Protein AF-A0A9P3ZBL4-F1 (afdb_monomer_lite)

Organism: Citrobacter freundii (NCBI:txid546)

Foldseek 3Di:
DDDPPPPPPPPDDPVLLVVLLVVLVVLQVCLVVDDDPVSVVLVVCCVVPNDVVSSNVSSVVVVVVVVCCVVVVPPPPPPPDD

pLDDT: mean 81.45, std 16.5, range [39.81, 96.62]

Sequence (82 aa):
PGSPYHDTNLAGDSYLRTLLVQGARSVLIGAGKRTDSFSRWVCMLVERRGYWRAVVAIAAKNARLCWASLHYGDDFRLYSVN

Structure (mmCIF, N/CA/C/O backbone):
data_AF-A0A9P3ZBL4-F1
#
_entry.id   AF-A0A9P3ZBL4-F1
#
loop_
_atom_site.group_PDB
_atom_site.id
_atom_site.type_symbol
_atom_site.label_atom_id
_atom_site.label_alt_id
_atom_site.label_comp_id
_atom_site.label_asym_id
_atom_site.label_entity_id
_atom_site.label_seq_id
_atom_site.pdbx_PDB_ins_code
_atom_site.Cartn_x
_atom_site.Cartn_y
_atom_site.Cartn_z
_atom_site.occupancy
_atom_site.B_iso_or_equiv
_atom_site.auth_seq_id
_atom_site.auth_comp_id
_atom_site.auth_asym_id
_atom_site.auth_atom_id
_atom_site.pdbx_PDB_model_num
ATOM 1 N N . PRO A 1 1 ? 36.934 2.839 -27.130 1.00 39.81 1 PRO A N 1
ATOM 2 C CA . PRO A 1 1 ? 36.956 2.871 -25.647 1.00 39.81 1 PRO A CA 1
ATOM 3 C C . PRO A 1 1 ? 35.557 3.223 -25.111 1.00 39.81 1 PRO A C 1
ATOM 5 O O . PRO A 1 1 ? 35.108 4.351 -25.280 1.00 39.81 1 PRO A O 1
ATOM 8 N N . GLY A 1 2 ? 34.828 2.222 -24.605 1.00 49.03 2 GLY A N 1
ATOM 9 C CA . GLY A 1 2 ? 33.436 2.360 -24.159 1.00 49.03 2 GLY A CA 1
ATOM 10 C C . GLY A 1 2 ? 33.309 3.090 -22.818 1.00 49.03 2 GLY A C 1
ATOM 11 O O . GLY A 1 2 ? 34.182 2.976 -21.963 1.00 49.03 2 GLY A O 1
ATOM 12 N N . SER A 1 3 ? 32.231 3.861 -22.667 1.00 52.06 3 SER A N 1
ATOM 13 C CA . SER A 1 3 ? 31.887 4.615 -21.455 1.00 52.06 3 SER A CA 1
ATOM 14 C C . SER A 1 3 ? 31.622 3.677 -20.259 1.00 52.06 3 SER A C 1
ATOM 16 O O . SER A 1 3 ? 30.876 2.712 -20.425 1.00 52.06 3 SER A O 1
ATOM 18 N N . PRO A 1 4 ? 32.159 3.956 -19.054 1.00 61.31 4 PRO A N 1
ATOM 19 C CA . PRO A 1 4 ? 32.088 3.064 -17.889 1.00 61.31 4 PRO A CA 1
ATOM 20 C C . PRO A 1 4 ? 30.735 3.074 -17.147 1.00 61.31 4 PRO A C 1
ATOM 22 O O . PRO A 1 4 ? 30.639 2.528 -16.055 1.00 61.31 4 PRO A O 1
ATOM 25 N N . TYR A 1 5 ? 29.690 3.695 -17.707 1.00 56.62 5 TYR A N 1
ATOM 26 C CA . TYR A 1 5 ? 28.390 3.879 -17.039 1.00 56.62 5 TYR A CA 1
ATOM 27 C C . TYR A 1 5 ? 27.236 3.054 -17.626 1.00 56.62 5 TYR A C 1
ATOM 29 O O . TYR A 1 5 ? 26.083 3.286 -17.275 1.00 56.62 5 TYR A O 1
ATOM 37 N N . HIS A 1 6 ? 27.514 2.091 -18.505 1.00 53.81 6 HIS A N 1
ATOM 38 C CA . HIS A 1 6 ? 26.474 1.280 -19.147 1.00 53.81 6 HIS A CA 1
ATOM 39 C C . HIS A 1 6 ? 26.289 -0.110 -18.529 1.00 53.81 6 HIS A C 1
ATOM 41 O O . HIS A 1 6 ? 25.959 -1.063 -19.225 1.00 53.81 6 HIS A O 1
ATOM 47 N N . ASP A 1 7 ? 26.375 -0.203 -17.206 1.00 54.28 7 ASP A N 1
ATOM 48 C CA . ASP A 1 7 ? 25.746 -1.306 -16.482 1.00 54.28 7 ASP A CA 1
ATOM 49 C C . ASP A 1 7 ? 24.302 -0.890 -16.179 1.00 54.28 7 ASP A C 1
ATOM 51 O O . ASP A 1 7 ? 23.932 -0.554 -15.053 1.00 54.28 7 ASP A O 1
ATOM 55 N N . THR A 1 8 ? 23.458 -0.846 -17.216 1.00 55.66 8 THR A N 1
ATOM 56 C CA . THR A 1 8 ? 22.007 -0.781 -17.018 1.00 55.66 8 THR A CA 1
ATOM 57 C C . THR A 1 8 ? 21.609 -2.073 -16.323 1.00 55.66 8 THR A C 1
ATOM 59 O O . THR A 1 8 ? 21.441 -3.104 -16.972 1.00 55.66 8 THR A O 1
ATOM 62 N N . ASN A 1 9 ? 21.549 -2.022 -14.992 1.00 54.44 9 ASN A N 1
ATOM 63 C CA . ASN A 1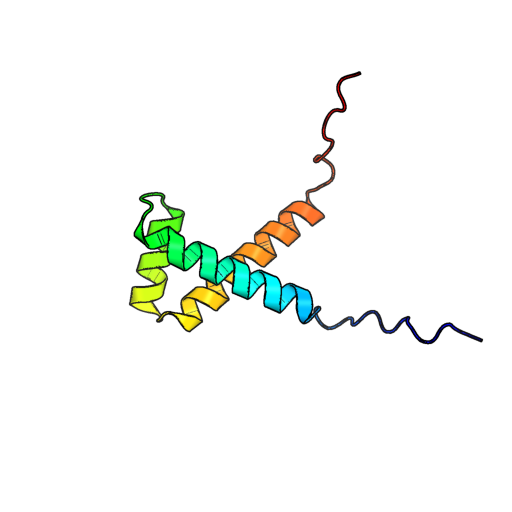 9 ? 21.222 -3.136 -14.115 1.00 54.44 9 ASN A CA 1
ATOM 64 C C . ASN A 1 9 ? 19.933 -3.815 -14.597 1.00 54.44 9 ASN A C 1
ATOM 66 O O . ASN A 1 9 ? 18.820 -3.390 -14.291 1.00 54.44 9 ASN A O 1
ATOM 70 N N . LEU A 1 10 ? 20.104 -4.916 -15.327 1.00 54.75 10 LEU A N 1
ATOM 71 C CA . LEU A 1 10 ? 19.044 -5.766 -15.872 1.00 54.75 10 LEU A CA 1
ATOM 72 C C . LEU A 1 10 ? 18.252 -6.484 -14.753 1.00 54.75 10 LEU A C 1
ATOM 74 O O . LEU A 1 10 ? 17.274 -7.179 -15.012 1.00 54.75 10 LEU A O 1
ATOM 78 N N . ALA A 1 11 ? 18.664 -6.291 -13.495 1.00 54.31 11 ALA A N 1
ATOM 79 C CA . ALA A 1 11 ? 18.129 -6.899 -12.286 1.00 54.31 11 ALA A CA 1
ATOM 80 C C . ALA A 1 11 ? 17.405 -5.881 -11.379 1.00 54.31 11 ALA A C 1
ATOM 82 O O . ALA A 1 11 ? 17.706 -5.766 -10.196 1.00 54.31 11 ALA A O 1
ATOM 83 N N . GLY A 1 12 ? 16.429 -5.143 -11.914 1.00 58.97 12 GLY A N 1
ATOM 84 C CA . GLY A 1 12 ? 15.398 -4.471 -11.110 1.00 58.97 12 GLY A CA 1
ATOM 85 C C . GLY A 1 12 ? 15.910 -3.429 -10.108 1.00 58.97 12 GLY A C 1
ATOM 86 O O . GLY A 1 12 ? 16.072 -3.716 -8.917 1.00 58.97 12 GLY A O 1
ATOM 87 N N . ASP A 1 13 ? 16.063 -2.207 -10.613 1.00 79.38 13 ASP A N 1
ATOM 88 C CA . ASP A 1 13 ? 16.395 -0.969 -9.906 1.00 79.38 13 ASP A CA 1
ATOM 89 C C . ASP A 1 13 ? 15.970 -0.943 -8.414 1.00 79.38 13 ASP A C 1
ATOM 91 O O . ASP A 1 13 ? 14.785 -0.964 -8.047 1.00 79.38 13 ASP A O 1
ATOM 95 N N . SER A 1 14 ? 16.972 -0.917 -7.530 1.00 82.81 14 SER A N 1
ATOM 96 C CA . SER A 1 14 ? 16.808 -0.846 -6.075 1.00 82.81 14 SER A CA 1
ATOM 97 C C . SER A 1 14 ? 16.142 0.455 -5.621 1.00 82.81 14 SER A C 1
ATOM 99 O O . SER A 1 14 ? 15.402 0.450 -4.629 1.00 82.81 14 SER A O 1
ATOM 101 N N . TYR A 1 15 ? 16.336 1.544 -6.364 1.00 88.00 15 TYR A N 1
ATOM 102 C CA . TYR A 1 15 ? 15.712 2.830 -6.105 1.00 88.00 15 TYR A CA 1
ATOM 103 C C . TYR A 1 15 ? 14.207 2.768 -6.374 1.00 88.00 15 TYR A C 1
ATOM 105 O O . TYR A 1 15 ? 13.415 3.100 -5.489 1.00 88.00 15 TYR A O 1
ATOM 113 N N . LEU A 1 16 ? 13.788 2.215 -7.520 1.00 87.00 16 LEU A N 1
ATOM 114 C CA . LEU A 1 16 ? 12.364 2.006 -7.822 1.00 87.00 16 LEU A CA 1
ATOM 115 C C . LEU A 1 16 ? 11.675 1.124 -6.778 1.00 87.00 16 LEU A C 1
ATOM 117 O O . LEU A 1 16 ? 10.582 1.451 -6.311 1.00 87.00 16 LEU A O 1
ATOM 121 N N . ARG A 1 17 ? 12.317 0.032 -6.345 1.00 88.50 17 ARG A N 1
ATOM 122 C CA . ARG A 1 17 ? 11.779 -0.818 -5.268 1.00 88.50 17 ARG A CA 1
ATOM 123 C C . ARG A 1 17 ? 11.572 -0.026 -3.976 1.00 88.50 17 ARG A C 1
ATOM 125 O O . ARG A 1 17 ? 10.539 -0.177 -3.325 1.00 88.50 17 ARG A O 1
ATOM 132 N N . THR A 1 18 ? 12.528 0.829 -3.625 1.00 92.12 18 THR A N 1
ATOM 133 C CA . THR A 1 18 ? 12.450 1.684 -2.435 1.00 92.12 18 THR A CA 1
ATOM 134 C C . THR A 1 18 ? 11.280 2.662 -2.532 1.00 92.12 18 THR A C 1
ATOM 136 O O . THR A 1 18 ? 10.476 2.747 -1.602 1.00 92.12 18 THR A O 1
ATOM 139 N N . LEU A 1 19 ? 11.120 3.334 -3.676 1.00 93.25 19 LEU A N 1
ATOM 140 C CA . LEU A 1 19 ? 10.002 4.248 -3.918 1.00 93.25 19 LEU A CA 1
ATOM 141 C C . LEU A 1 19 ? 8.645 3.542 -3.823 1.00 93.25 19 LEU A C 1
ATOM 143 O O . LEU A 1 19 ? 7.728 4.048 -3.176 1.00 93.25 19 LEU A O 1
ATOM 147 N N . LEU A 1 20 ? 8.518 2.347 -4.404 1.00 93.62 20 LEU A N 1
ATOM 148 C CA . LEU A 1 20 ? 7.279 1.566 -4.363 1.00 93.62 20 LEU A CA 1
ATOM 149 C C . LEU A 1 20 ? 6.896 1.157 -2.936 1.00 93.62 20 LEU A C 1
ATOM 151 O O . LEU A 1 20 ? 5.721 1.229 -2.567 1.00 93.62 20 LEU A O 1
ATOM 155 N N . VAL A 1 21 ? 7.876 0.762 -2.120 1.00 93.75 21 VAL A N 1
ATOM 156 C CA . VAL A 1 21 ? 7.669 0.429 -0.702 1.00 93.75 21 VAL A CA 1
ATOM 157 C C . VAL A 1 2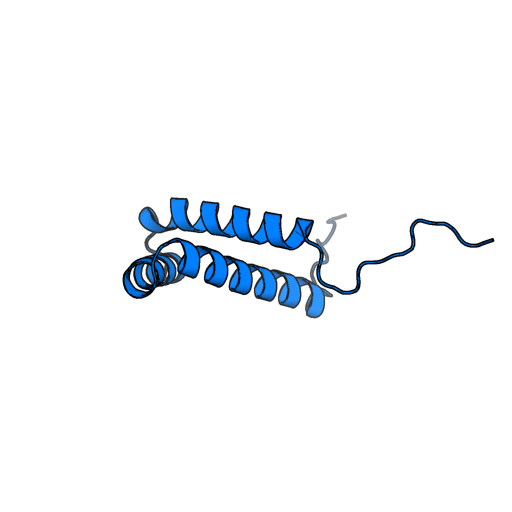1 ? 7.288 1.669 0.107 1.00 93.75 21 VAL A C 1
ATOM 159 O O . VAL A 1 21 ? 6.382 1.603 0.940 1.00 93.75 21 VAL A O 1
ATOM 162 N N . GLN A 1 22 ? 7.926 2.810 -0.150 1.00 94.50 22 GLN A N 1
ATOM 163 C CA . GLN A 1 22 ? 7.590 4.059 0.527 1.00 94.50 22 GLN A CA 1
ATOM 164 C C . GLN A 1 22 ? 6.173 4.530 0.167 1.00 94.50 22 GLN A C 1
ATOM 166 O O . GLN A 1 22 ? 5.391 4.864 1.056 1.00 94.50 22 GLN A O 1
ATOM 171 N N . GLY A 1 23 ? 5.793 4.461 -1.112 1.00 93.62 23 GLY A N 1
ATOM 172 C CA . GLY A 1 23 ? 4.427 4.747 -1.556 1.00 93.62 23 GLY A CA 1
ATOM 173 C C . GLY A 1 23 ? 3.397 3.802 -0.930 1.00 93.62 23 GLY A C 1
ATOM 174 O O . GLY A 1 23 ? 2.333 4.239 -0.494 1.00 93.62 23 GLY A O 1
ATOM 175 N N . ALA A 1 24 ? 3.729 2.515 -0.799 1.00 94.81 24 ALA A N 1
ATOM 176 C CA . ALA A 1 24 ? 2.871 1.534 -0.137 1.00 94.81 24 ALA A CA 1
ATOM 177 C C . ALA A 1 24 ? 2.620 1.853 1.346 1.00 94.81 24 ALA A C 1
ATOM 179 O O . ALA A 1 24 ? 1.501 1.686 1.834 1.00 94.81 24 ALA A O 1
ATOM 180 N N . ARG A 1 25 ? 3.633 2.353 2.062 1.00 94.25 25 ARG A N 1
ATOM 181 C CA . ARG A 1 25 ? 3.484 2.809 3.452 1.00 94.25 25 ARG A CA 1
ATOM 182 C C . ARG A 1 25 ? 2.556 4.014 3.560 1.00 94.25 25 ARG A C 1
ATOM 184 O O . ARG A 1 25 ? 1.681 4.010 4.421 1.00 94.25 25 ARG A O 1
ATOM 191 N N . SER A 1 26 ? 2.693 4.997 2.671 1.00 93.25 26 SER A N 1
ATOM 192 C CA . SER A 1 26 ? 1.796 6.160 2.640 1.00 93.25 26 SER A CA 1
ATOM 193 C C . SER A 1 26 ? 0.340 5.758 2.379 1.00 93.25 26 SER A C 1
ATOM 195 O O . SER A 1 26 ? -0.561 6.252 3.055 1.00 93.25 26 SER A O 1
ATOM 197 N N . VAL A 1 27 ? 0.104 4.805 1.466 1.00 91.12 27 VAL A N 1
ATOM 198 C CA . VAL A 1 27 ? -1.230 4.221 1.233 1.00 91.12 27 VAL A CA 1
ATOM 199 C C . VAL A 1 27 ? -1.779 3.583 2.507 1.00 91.12 27 VAL A C 1
ATOM 201 O O . VAL A 1 27 ? -2.920 3.844 2.871 1.00 91.12 27 VAL A O 1
ATOM 204 N N . LEU A 1 28 ? -0.974 2.782 3.208 1.00 91.06 28 LEU A N 1
ATOM 205 C CA . LEU A 1 28 ? -1.376 2.124 4.455 1.00 91.06 28 LEU A CA 1
ATOM 206 C C . LEU A 1 28 ? -1.763 3.109 5.559 1.00 91.06 28 LEU A C 1
ATOM 208 O O . LEU A 1 28 ? -2.777 2.913 6.222 1.00 91.06 28 LEU A O 1
ATOM 212 N N . ILE A 1 29 ? -0.985 4.179 5.729 1.00 90.94 29 ILE A N 1
ATOM 213 C CA . ILE A 1 29 ? -1.272 5.239 6.706 1.00 90.94 29 ILE A CA 1
ATOM 214 C C . ILE A 1 29 ? -2.602 5.935 6.375 1.00 90.94 29 ILE A C 1
ATOM 216 O O . ILE A 1 29 ? -3.373 6.268 7.275 1.00 90.94 29 ILE A O 1
ATOM 220 N N . GLY A 1 30 ? -2.890 6.141 5.086 1.00 87.75 30 GLY A N 1
ATOM 221 C CA . GLY A 1 30 ? -4.140 6.744 4.626 1.00 87.75 30 GLY A CA 1
ATOM 222 C C . GLY A 1 30 ? -5.346 5.799 4.648 1.00 87.75 30 GLY A C 1
ATOM 223 O O . GLY A 1 30 ? -6.468 6.264 4.840 1.00 87.75 30 GLY A O 1
ATOM 224 N N . ALA A 1 31 ? -5.137 4.491 4.478 1.00 86.62 31 ALA A N 1
ATOM 225 C CA . ALA A 1 31 ? -6.203 3.503 4.297 1.00 86.62 31 ALA A CA 1
ATOM 226 C C . ALA A 1 31 ? -7.148 3.411 5.502 1.00 86.62 31 ALA A C 1
ATOM 228 O O . ALA A 1 31 ? -8.355 3.292 5.321 1.00 86.62 31 ALA A O 1
ATOM 229 N N . GLY A 1 32 ? -6.637 3.558 6.729 1.00 80.19 32 GLY A N 1
ATOM 230 C CA . GLY A 1 32 ? -7.477 3.536 7.934 1.00 80.19 32 GLY A CA 1
ATOM 231 C C . GLY A 1 32 ? -8.493 4.684 8.018 1.00 80.19 32 GLY A C 1
ATOM 232 O O . GLY A 1 32 ? -9.453 4.597 8.775 1.00 80.19 32 GLY A O 1
ATOM 233 N N . LYS A 1 33 ? -8.306 5.757 7.238 1.00 85.00 33 LYS A N 1
ATOM 234 C CA . LYS A 1 33 ? -9.179 6.942 7.221 1.00 85.00 33 LYS A CA 1
ATOM 235 C C . LYS A 1 33 ? -10.142 6.966 6.033 1.00 85.00 33 LYS A C 1
ATOM 237 O O . LYS A 1 33 ? -10.929 7.902 5.913 1.00 85.00 33 LYS A O 1
ATOM 242 N N . ARG A 1 34 ? -10.060 5.990 5.126 1.00 85.56 34 ARG A N 1
ATOM 243 C CA . ARG A 1 34 ? -10.816 5.976 3.871 1.00 85.56 34 ARG A CA 1
ATOM 244 C C . ARG A 1 34 ? -11.711 4.748 3.799 1.00 85.56 34 ARG A C 1
ATOM 246 O O . ARG A 1 34 ? -11.326 3.649 4.181 1.00 85.56 34 ARG A O 1
ATOM 253 N N . THR A 1 35 ? -12.908 4.930 3.255 1.00 84.12 35 THR A N 1
ATOM 254 C CA . THR A 1 35 ? -13.917 3.871 3.113 1.00 84.12 35 THR A CA 1
ATOM 255 C C . THR A 1 35 ? -14.003 3.324 1.689 1.00 84.12 35 THR A C 1
ATOM 257 O O . THR A 1 35 ? -14.967 2.645 1.347 1.00 84.12 35 THR A O 1
ATOM 260 N N . ASP A 1 36 ? -13.018 3.589 0.832 1.00 89.88 36 ASP A N 1
ATOM 261 C CA . ASP A 1 36 ? -12.987 3.011 -0.510 1.00 89.88 36 ASP A CA 1
ATOM 262 C C . ASP A 1 36 ? -12.670 1.502 -0.484 1.00 89.88 36 ASP A C 1
ATOM 264 O O . ASP A 1 36 ? -12.139 0.950 0.487 1.00 89.88 36 ASP A O 1
ATOM 268 N N . SER A 1 37 ? -13.050 0.799 -1.555 1.00 88.75 37 SER A N 1
ATOM 269 C CA . SER A 1 37 ? -12.880 -0.658 -1.666 1.00 88.75 37 SER A CA 1
ATOM 270 C C . SER A 1 37 ? -11.414 -1.086 -1.571 1.00 88.75 37 SER A C 1
ATOM 272 O O . SER A 1 37 ? -11.116 -2.151 -1.026 1.00 88.75 37 SER A O 1
ATOM 274 N N . PHE A 1 38 ? -10.495 -0.244 -2.048 1.00 88.44 38 PHE A N 1
ATOM 275 C CA . PHE A 1 38 ? -9.064 -0.493 -1.972 1.00 88.44 38 PHE A CA 1
ATOM 276 C C . PHE A 1 38 ? -8.539 -0.372 -0.538 1.00 88.44 38 PHE A C 1
ATOM 278 O O . PHE A 1 38 ? -7.851 -1.276 -0.070 1.00 88.44 38 PHE A O 1
ATOM 285 N N . SER A 1 39 ? -8.933 0.670 0.187 1.00 89.69 39 SER A N 1
ATOM 286 C CA . SER A 1 39 ? -8.579 0.880 1.591 1.00 89.69 39 SER A CA 1
ATOM 287 C C . SER A 1 39 ? -9.113 -0.241 2.485 1.00 89.69 39 SER A C 1
ATOM 289 O O . SER A 1 39 ? -8.367 -0.778 3.301 1.00 89.69 39 SER A O 1
ATOM 291 N N . ARG A 1 40 ? -10.346 -0.718 2.246 1.00 92.88 40 ARG A N 1
ATOM 292 C CA . ARG A 1 40 ? -10.868 -1.923 2.921 1.00 92.88 40 ARG A CA 1
ATOM 293 C C . ARG A 1 40 ? -10.030 -3.164 2.631 1.00 92.88 40 ARG A C 1
ATOM 295 O O . ARG A 1 40 ? -9.727 -3.928 3.544 1.00 92.88 40 ARG A O 1
ATOM 302 N N . TRP A 1 41 ? -9.640 -3.378 1.373 1.00 93.94 41 TRP A N 1
ATOM 303 C CA . TRP A 1 41 ? -8.768 -4.497 1.008 1.00 93.94 41 TRP A CA 1
ATOM 304 C C . TRP A 1 41 ? -7.407 -4.415 1.707 1.00 93.94 41 TRP A C 1
ATOM 306 O O . TRP A 1 41 ? -6.922 -5.437 2.191 1.00 93.94 41 TRP A O 1
ATOM 316 N N . VAL A 1 42 ? -6.825 -3.215 1.805 1.00 93.50 42 VAL A N 1
ATOM 317 C CA . VAL A 1 42 ? -5.572 -2.969 2.528 1.00 93.50 42 VAL A CA 1
ATOM 318 C C . VAL A 1 42 ? -5.719 -3.304 4.013 1.00 93.50 42 VAL A C 1
ATOM 320 O O . VAL A 1 42 ? -4.905 -4.071 4.525 1.00 93.50 42 VAL A O 1
ATOM 323 N N . CYS A 1 43 ? -6.762 -2.813 4.690 1.00 93.50 43 CYS A N 1
ATOM 324 C CA . CYS A 1 43 ? -6.996 -3.114 6.107 1.00 93.50 43 CYS A CA 1
ATOM 325 C C . CYS A 1 43 ? -7.157 -4.621 6.347 1.00 93.50 43 CYS A C 1
ATOM 327 O O . CYS A 1 43 ? -6.420 -5.198 7.144 1.00 93.50 43 CYS A O 1
ATOM 329 N N . MET A 1 44 ? -8.007 -5.295 5.563 1.00 94.25 44 MET A N 1
ATOM 330 C CA . MET A 1 44 ? -8.174 -6.749 5.665 1.00 94.25 44 MET A CA 1
ATOM 331 C C . MET A 1 44 ? -6.876 -7.518 5.372 1.00 94.25 44 MET A C 1
ATOM 333 O O . MET A 1 44 ? -6.647 -8.613 5.887 1.00 94.25 44 MET A O 1
ATOM 337 N N . LEU A 1 45 ? -6.015 -6.996 4.496 1.00 94.38 45 LEU A N 1
ATOM 338 C CA . LEU A 1 45 ? -4.734 -7.626 4.193 1.00 94.38 45 LEU A CA 1
ATOM 339 C C . LEU A 1 45 ? -3.760 -7.521 5.370 1.00 94.38 45 LEU A C 1
ATOM 341 O O . LEU A 1 45 ? -3.072 -8.502 5.663 1.00 94.38 45 LEU A O 1
ATOM 345 N N . VAL A 1 46 ? -3.726 -6.370 6.045 1.00 95.12 46 VAL A N 1
ATOM 346 C CA . VAL A 1 46 ? -2.946 -6.176 7.276 1.00 95.12 46 VAL A CA 1
ATOM 347 C C . VAL A 1 46 ? -3.434 -7.120 8.363 1.00 95.12 46 VAL A C 1
ATOM 349 O O . VAL A 1 46 ? -2.611 -7.803 8.963 1.00 95.12 46 VAL A O 1
ATOM 352 N N . GLU A 1 47 ? -4.745 -7.230 8.563 1.00 94.88 47 GLU A N 1
ATOM 353 C CA . GLU A 1 47 ? -5.334 -8.133 9.560 1.00 94.88 47 GLU A CA 1
ATOM 354 C C . GLU A 1 47 ? -4.956 -9.599 9.304 1.00 94.88 47 GLU A C 1
ATOM 356 O O . GLU A 1 47 ? -4.561 -10.314 10.220 1.00 94.88 47 GLU A O 1
ATOM 361 N N . ARG A 1 48 ? -5.005 -10.057 8.045 1.00 96.62 48 ARG A N 1
ATOM 362 C CA . ARG A 1 48 ? -4.723 -11.464 7.706 1.00 96.62 48 ARG A CA 1
ATOM 363 C C . ARG A 1 48 ? -3.242 -11.829 7.648 1.00 96.62 48 ARG A C 1
ATOM 365 O O . ARG A 1 48 ? -2.903 -13.004 7.783 1.00 96.62 48 ARG A O 1
ATOM 372 N N . ARG A 1 49 ? -2.363 -10.892 7.278 1.00 95.00 49 ARG A N 1
ATOM 373 C CA . ARG A 1 49 ? -0.959 -11.196 6.927 1.00 95.00 49 ARG A CA 1
ATOM 374 C C . ARG A 1 49 ? 0.065 -10.371 7.702 1.00 95.00 49 ARG A C 1
ATOM 376 O O . ARG A 1 49 ? 1.247 -10.693 7.634 1.00 95.00 49 ARG A O 1
ATOM 383 N N . GLY A 1 50 ? -0.354 -9.343 8.424 1.00 94.69 50 GLY A N 1
ATOM 384 C CA . GLY A 1 50 ? 0.524 -8.421 9.131 1.00 94.69 50 GLY A CA 1
ATOM 385 C C . GLY A 1 50 ? 1.048 -7.281 8.255 1.00 94.69 50 GLY A C 1
ATOM 386 O O . GLY A 1 50 ? 1.069 -7.344 7.022 1.00 94.69 50 GLY A O 1
ATOM 387 N N . TYR A 1 51 ? 1.508 -6.228 8.931 1.00 93.44 51 TYR A N 1
ATOM 388 C CA . TYR A 1 51 ? 1.877 -4.942 8.337 1.00 93.44 51 TYR A CA 1
ATOM 389 C C . TYR A 1 51 ? 2.897 -5.060 7.195 1.00 93.44 51 TYR A C 1
ATOM 391 O O . TYR A 1 51 ? 2.632 -4.629 6.076 1.00 93.44 51 TYR A O 1
ATOM 399 N N . TRP A 1 52 ? 4.046 -5.698 7.429 1.00 94.56 52 TRP A N 1
ATOM 400 C CA . TRP A 1 52 ? 5.127 -5.758 6.436 1.00 94.56 52 TRP A CA 1
ATOM 401 C C . TRP A 1 52 ? 4.762 -6.546 5.179 1.00 94.56 52 TRP A C 1
ATOM 403 O O . TRP A 1 52 ? 5.110 -6.147 4.068 1.00 94.56 52 TRP A O 1
ATOM 413 N N . ARG A 1 53 ? 4.001 -7.634 5.330 1.00 95.31 53 ARG A N 1
ATOM 414 C CA . ARG A 1 53 ? 3.516 -8.425 4.191 1.00 95.31 53 ARG A CA 1
ATOM 415 C C . ARG A 1 53 ? 2.483 -7.642 3.383 1.00 95.31 53 ARG A C 1
ATOM 417 O O . ARG A 1 53 ? 2.486 -7.732 2.157 1.00 95.31 53 ARG A O 1
ATOM 424 N N . ALA A 1 54 ? 1.651 -6.838 4.047 1.00 95.31 54 ALA A N 1
ATOM 425 C CA . ALA A 1 54 ? 0.732 -5.927 3.376 1.00 95.31 54 ALA A CA 1
ATOM 426 C C . ALA A 1 54 ? 1.477 -4.821 2.606 1.00 95.31 54 ALA A C 1
ATOM 428 O O . ALA A 1 54 ? 1.156 -4.591 1.443 1.00 95.31 54 ALA A O 1
ATOM 429 N N . VAL A 1 55 ? 2.513 -4.204 3.193 1.00 95.50 55 VAL A N 1
ATOM 430 C CA . VAL A 1 55 ? 3.355 -3.197 2.513 1.00 95.50 55 VAL A CA 1
ATOM 431 C C . VAL A 1 55 ? 3.924 -3.751 1.205 1.00 95.50 55 VAL A C 1
ATOM 433 O O . VAL A 1 55 ? 3.782 -3.125 0.158 1.00 95.50 55 VAL A O 1
ATOM 436 N N . VAL A 1 56 ? 4.527 -4.944 1.239 1.00 95.25 56 VAL A N 1
ATOM 437 C CA . VAL A 1 56 ? 5.126 -5.561 0.043 1.00 95.25 56 VAL A CA 1
ATOM 438 C C . VAL A 1 56 ? 4.067 -5.880 -1.015 1.00 95.25 56 VAL A C 1
ATOM 440 O O . VAL A 1 56 ? 4.281 -5.631 -2.200 1.00 95.25 56 VAL A O 1
ATOM 443 N N . ALA A 1 57 ? 2.902 -6.382 -0.608 1.00 95.94 57 ALA A N 1
ATOM 444 C CA . ALA A 1 57 ? 1.809 -6.671 -1.532 1.00 95.94 57 ALA A CA 1
ATOM 445 C C . ALA A 1 57 ? 1.253 -5.402 -2.206 1.00 95.94 57 ALA A C 1
ATOM 447 O O . ALA A 1 57 ? 0.951 -5.417 -3.399 1.00 95.94 57 ALA A O 1
ATOM 448 N N . ILE A 1 58 ? 1.149 -4.294 -1.468 1.00 95.06 58 ILE A N 1
ATOM 449 C CA . ILE A 1 58 ? 0.748 -2.997 -2.027 1.00 95.06 58 ILE A CA 1
ATOM 450 C C . ILE A 1 58 ? 1.826 -2.477 -2.979 1.00 95.06 58 ILE A C 1
ATOM 452 O O . ILE A 1 58 ? 1.495 -2.035 -4.074 1.00 95.06 58 ILE A O 1
ATOM 456 N N . ALA A 1 59 ? 3.107 -2.589 -2.619 1.00 95.25 59 ALA A N 1
ATOM 457 C CA . ALA A 1 59 ? 4.212 -2.204 -3.496 1.00 95.25 59 ALA A CA 1
ATOM 458 C C . ALA A 1 59 ? 4.191 -2.995 -4.817 1.00 95.25 59 ALA A C 1
ATOM 460 O O . ALA A 1 59 ? 4.343 -2.409 -5.886 1.00 95.25 59 ALA A O 1
ATOM 461 N N . ALA A 1 60 ? 3.917 -4.303 -4.767 1.00 94.75 60 ALA A N 1
ATOM 462 C CA . ALA A 1 60 ? 3.751 -5.135 -5.959 1.00 94.75 60 ALA A CA 1
ATOM 463 C C . ALA A 1 60 ? 2.546 -4.701 -6.814 1.00 94.75 60 ALA A C 1
ATOM 465 O O . ALA A 1 60 ? 2.631 -4.669 -8.043 1.00 94.75 60 ALA A O 1
ATOM 466 N N . LYS A 1 61 ? 1.431 -4.316 -6.180 1.00 93.19 61 LYS A N 1
ATOM 467 C CA . LYS A 1 61 ? 0.263 -3.769 -6.884 1.00 93.19 61 LYS A CA 1
ATOM 468 C C . LYS A 1 61 ? 0.575 -2.425 -7.550 1.00 93.19 61 LYS A C 1
ATOM 470 O O . LYS A 1 61 ? 0.226 -2.248 -8.713 1.00 93.19 61 LYS A O 1
ATOM 475 N N . ASN A 1 62 ? 1.282 -1.529 -6.862 1.00 92.44 62 ASN A N 1
ATOM 476 C CA . ASN A 1 62 ? 1.747 -0.255 -7.416 1.00 92.44 62 ASN A CA 1
ATOM 477 C C . ASN A 1 62 ? 2.675 -0.481 -8.614 1.00 92.44 62 ASN A C 1
ATOM 479 O O . ASN A 1 62 ? 2.473 0.126 -9.659 1.00 92.44 62 ASN A O 1
ATOM 483 N N . ALA A 1 63 ? 3.625 -1.415 -8.508 1.00 92.06 63 ALA A N 1
ATOM 484 C CA . ALA A 1 63 ? 4.525 -1.764 -9.605 1.00 92.06 63 ALA A CA 1
ATOM 485 C C . ALA A 1 63 ? 3.754 -2.225 -10.847 1.00 92.06 63 ALA A C 1
ATOM 487 O O . ALA A 1 63 ? 4.069 -1.819 -11.962 1.00 92.06 63 ALA A O 1
ATOM 488 N N . ARG A 1 64 ? 2.708 -3.041 -10.659 1.00 91.50 64 ARG A N 1
ATOM 489 C CA . ARG A 1 64 ? 1.873 -3.525 -11.762 1.00 91.50 64 ARG A CA 1
ATOM 490 C C . ARG A 1 64 ? 1.027 -2.418 -12.392 1.00 91.50 64 ARG A C 1
ATOM 492 O O . ARG A 1 64 ? 0.832 -2.451 -13.601 1.00 91.50 64 ARG A O 1
ATOM 499 N N . LEU A 1 65 ? 0.566 -1.441 -11.607 1.00 89.19 65 LEU A N 1
ATOM 500 C CA . LEU A 1 65 ? -0.104 -0.243 -12.126 1.00 89.19 65 LEU A CA 1
ATOM 501 C C . LEU A 1 65 ? 0.860 0.636 -12.928 1.00 89.19 65 LEU A C 1
ATOM 503 O O . LEU A 1 65 ? 0.516 1.035 -14.034 1.00 89.19 65 LEU A O 1
ATOM 507 N N . CYS A 1 66 ? 2.072 0.882 -12.421 1.00 88.94 66 CYS A N 1
ATOM 508 C CA . CYS A 1 66 ? 3.110 1.608 -13.156 1.00 88.94 66 CYS A CA 1
ATOM 509 C C . CYS A 1 66 ? 3.462 0.892 -14.463 1.00 88.94 66 CYS A C 1
ATOM 511 O O . CYS A 1 66 ? 3.491 1.522 -15.513 1.00 88.94 66 CYS A O 1
ATOM 513 N N . TRP A 1 67 ? 3.667 -0.428 -14.418 1.00 89.19 67 TRP A N 1
ATOM 514 C CA . TRP A 1 67 ? 3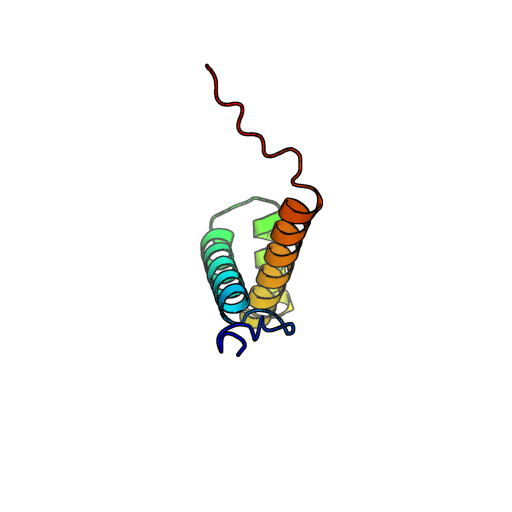.927 -1.226 -15.614 1.00 89.19 67 TRP A CA 1
ATOM 515 C C . TRP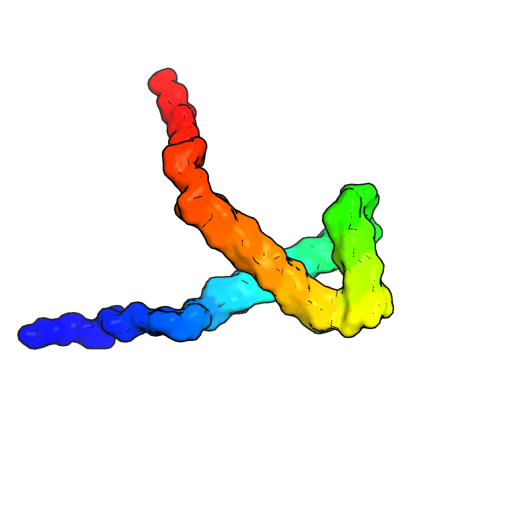 A 1 67 ? 2.774 -1.144 -16.610 1.00 89.19 67 TRP A C 1
ATOM 517 O O . TRP A 1 67 ? 3.023 -0.894 -17.777 1.00 89.19 67 TRP A O 1
ATOM 527 N N . ALA A 1 68 ? 1.524 -1.299 -16.165 1.00 90.06 68 ALA A N 1
ATOM 528 C CA . ALA A 1 68 ? 0.366 -1.166 -17.044 1.00 90.06 68 ALA A CA 1
ATOM 529 C C . ALA A 1 68 ? 0.297 0.243 -17.654 1.00 90.06 68 ALA A C 1
ATOM 531 O O . ALA A 1 68 ? 0.089 0.378 -18.850 1.00 90.06 68 ALA A O 1
ATOM 532 N N . SER A 1 69 ? 0.543 1.287 -16.862 1.00 87.19 69 SER A N 1
ATOM 533 C CA . SER A 1 69 ? 0.565 2.665 -17.355 1.00 87.19 69 SER A CA 1
ATOM 534 C C . SER A 1 69 ? 1.670 2.919 -18.378 1.00 87.19 69 SER A C 1
ATOM 536 O O . SER A 1 69 ? 1.467 3.733 -19.264 1.00 87.19 69 SER A O 1
ATOM 538 N N . LEU A 1 70 ? 2.827 2.265 -18.253 1.00 85.62 70 LEU A N 1
ATOM 539 C CA . LEU A 1 70 ? 3.927 2.368 -19.216 1.00 85.62 70 LEU A CA 1
ATOM 540 C C . LEU A 1 70 ? 3.667 1.516 -20.463 1.00 85.62 70 LEU A C 1
ATOM 542 O O . LEU A 1 70 ? 3.918 1.952 -21.577 1.00 85.62 70 LEU A O 1
ATOM 546 N N . HIS A 1 71 ? 3.158 0.301 -20.273 1.00 85.81 71 HIS A N 1
ATOM 547 C CA . HIS A 1 71 ? 2.935 -0.680 -21.330 1.00 85.81 71 HIS A CA 1
ATOM 548 C C . HIS A 1 71 ? 1.729 -0.335 -22.210 1.00 85.81 71 HIS A C 1
ATOM 550 O O . HIS A 1 71 ? 1.747 -0.586 -23.407 1.00 85.81 71 HIS A O 1
ATOM 556 N N . TYR A 1 72 ? 0.673 0.225 -21.621 1.00 83.12 72 TYR A N 1
ATOM 557 C CA . TYR A 1 72 ? -0.522 0.685 -22.335 1.00 83.12 72 TYR A CA 1
ATOM 558 C C . TYR A 1 72 ? -0.500 2.210 -22.570 1.00 83.12 72 TYR A C 1
ATOM 560 O O . TYR A 1 72 ? -1.508 2.787 -22.960 1.00 83.12 72 TYR A O 1
ATOM 568 N N . GLY A 1 73 ? 0.630 2.869 -22.289 1.00 65.31 73 GLY A N 1
ATOM 569 C CA . GLY A 1 73 ? 0.772 4.318 -22.123 1.00 65.31 73 GLY A CA 1
ATOM 570 C C . GLY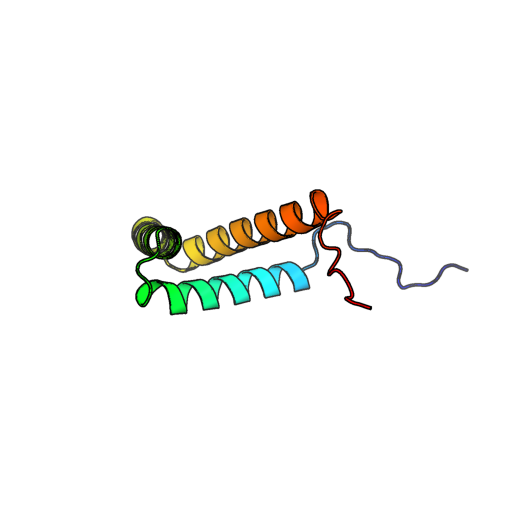 A 1 73 ? 0.851 5.175 -23.383 1.00 65.31 73 GLY A C 1
ATOM 571 O O . GLY A 1 73 ? 1.199 6.347 -23.254 1.00 65.31 73 GLY A O 1
ATOM 572 N N . ASP A 1 74 ? 0.511 4.653 -24.562 1.00 57.12 74 ASP A N 1
ATOM 573 C CA . ASP A 1 74 ? 0.492 5.456 -25.798 1.00 57.12 74 ASP A CA 1
ATOM 574 C C . ASP A 1 74 ? -0.635 6.517 -25.841 1.00 57.12 74 ASP A C 1
ATOM 576 O O . ASP A 1 74 ? -0.646 7.351 -26.742 1.00 57.12 74 ASP A O 1
ATOM 580 N N . ASP A 1 75 ? -1.516 6.587 -24.831 1.00 57.66 75 ASP A N 1
ATOM 581 C CA . ASP A 1 75 ? -2.608 7.577 -24.747 1.00 57.66 75 ASP A CA 1
ATOM 582 C C . ASP A 1 75 ? -2.474 8.614 -23.612 1.00 57.66 75 ASP A C 1
ATOM 584 O O . ASP A 1 75 ? -3.392 9.398 -23.373 1.00 57.66 75 ASP A O 1
ATOM 588 N N . PHE A 1 76 ? -1.323 8.728 -22.935 1.00 54.31 76 PHE A N 1
ATOM 589 C CA . PHE A 1 76 ? -1.050 9.899 -22.077 1.00 54.31 76 PHE A CA 1
ATOM 590 C C . PHE A 1 76 ? -0.548 11.101 -22.902 1.00 54.31 76 PHE A C 1
ATOM 592 O O . PHE A 1 76 ? 0.389 11.804 -22.522 1.00 54.31 76 PHE A O 1
ATOM 599 N N . ARG A 1 77 ? -1.199 11.391 -24.037 1.00 54.78 77 ARG A N 1
ATOM 600 C CA . ARG A 1 77 ? -1.142 12.733 -24.625 1.00 54.78 77 ARG A CA 1
ATOM 601 C C . ARG A 1 77 ? -1.994 13.635 -23.747 1.00 54.78 77 ARG A C 1
ATOM 603 O O . ARG A 1 77 ? -3.210 13.708 -23.890 1.00 54.78 77 ARG A O 1
ATOM 610 N N . LEU A 1 78 ? -1.341 14.364 -22.847 1.00 59.50 78 LEU A N 1
ATOM 611 C CA . LEU A 1 78 ? -1.880 15.646 -22.415 1.00 59.50 78 LEU A CA 1
ATOM 612 C C . LEU A 1 78 ? -2.104 16.452 -23.696 1.00 59.50 7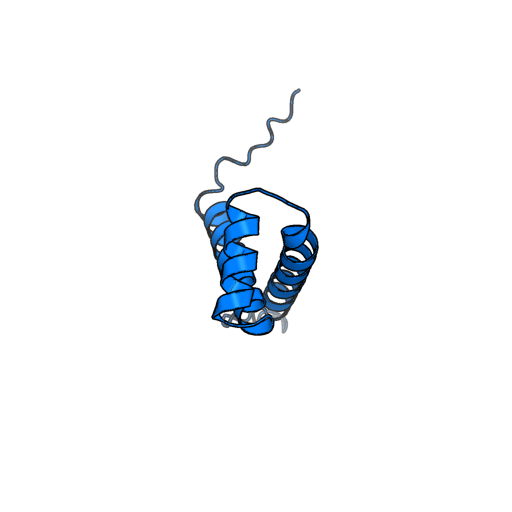8 LEU A C 1
ATOM 614 O O . LEU A 1 78 ? -1.142 16.860 -24.346 1.00 59.50 78 LEU A O 1
ATOM 618 N N . TYR A 1 79 ? -3.362 16.599 -24.110 1.00 55.53 79 TYR A N 1
ATOM 619 C CA . TYR A 1 79 ? -3.735 17.547 -25.146 1.00 55.53 79 TYR A CA 1
ATOM 620 C C . TYR A 1 79 ? -3.256 18.914 -24.658 1.00 55.53 79 TYR A C 1
ATOM 622 O O . TYR A 1 79 ? -3.879 19.528 -23.795 1.00 55.53 79 TYR A O 1
ATOM 630 N N . SER A 1 80 ? -2.105 19.358 -25.165 1.00 57.75 80 SER A N 1
ATOM 631 C CA . SER A 1 80 ? -1.741 20.764 -25.128 1.00 57.75 80 SER A CA 1
ATOM 632 C C . SER A 1 80 ? -2.837 21.473 -25.906 1.00 57.75 80 SER A C 1
ATOM 634 O O . SER A 1 80 ? -2.900 21.374 -27.131 1.00 57.75 80 SER A O 1
ATOM 636 N N . VAL A 1 81 ? -3.759 22.099 -25.182 1.00 57.62 81 VAL A N 1
ATOM 637 C CA . VAL A 1 81 ? -4.660 23.093 -25.755 1.00 57.62 81 VAL A CA 1
ATOM 638 C C . VAL A 1 81 ? -3.772 24.207 -26.314 1.00 57.62 81 VAL A C 1
ATOM 640 O O . VAL A 1 81 ? -2.894 24.695 -25.602 1.00 57.62 81 VAL A O 1
ATOM 643 N N . ASN A 1 82 ? -3.949 24.489 -27.611 1.00 49.16 82 ASN A N 1
ATOM 644 C CA . ASN A 1 82 ? -3.353 25.625 -28.326 1.00 49.16 82 ASN A CA 1
ATOM 645 C C . ASN A 1 82 ? -3.681 26.953 -27.640 1.00 49.16 82 ASN A C 1
ATOM 647 O O . ASN A 1 82 ? -4.837 27.087 -27.176 1.00 49.16 82 ASN A O 1
#

Radius of gyration: 17.38 Å; chains: 1; bounding box: 51×37×38 Å

Secondary structure (DSSP, 8-state):
---TT----SS--HHHHHHHHHHHHHHHHHHTT--SHHHHHHHHHHHHH-HHHHHHHHHHHHHHHHHHHHHSGGG-------